Protein AF-A0AAV5ZKN7-F1 (afdb_monomer)

Radius of gyration: 12.27 Å; Cα contacts (8 Å, |Δi|>4): 38; chains: 1; bounding box: 23×16×40 Å

Nearest PDB structures (foldseek):
  7n0e-assembly1_B  TM=8.845E-01  e=3.592E-01  Pseudomonas aeruginosa
  1vr6-assembly1_C  TM=6.111E-01  e=2.466E+00  Thermotoga maritima
  3we3-assembly2_B  TM=5.051E-01  e=4.687E+00  Homo sapiens
  3we3-assembly1_A  TM=4.801E-01  e=6.890E+00  Homo sapiens

pLDDT: mean 94.15, std 6.79, range [63.78, 97.62]

Secondary structure (DSSP, 8-state):
-HHHHHHHHHHTT-EEEEEEETTTEEEEEEE------

Mean predicted aligned error: 3.4 Å

Structure (mmCIF, N/CA/C/O backbone):
data_AF-A0AAV5ZKN7-F1
#
_entry.id   AF-A0AAV5ZKN7-F1
#
loop_
_atom_site.group_PDB
_atom_site.id
_atom_site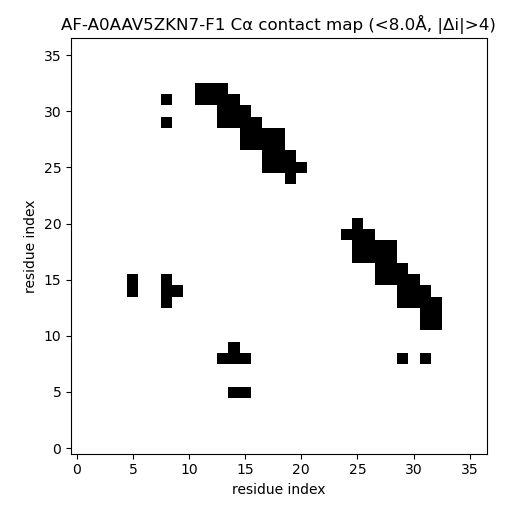.type_symbol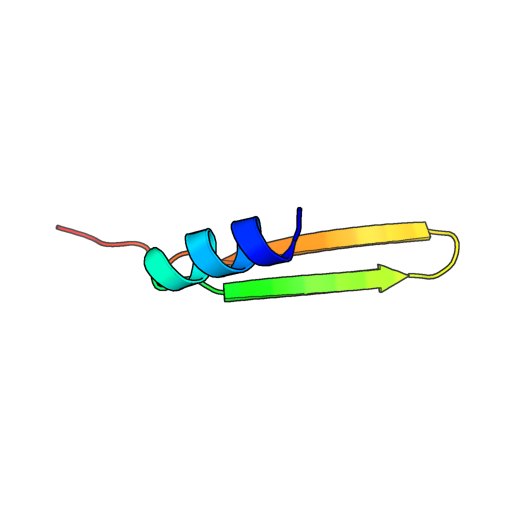
_atom_site.label_atom_id
_atom_site.label_alt_id
_atom_site.label_comp_id
_atom_site.label_asym_id
_atom_site.label_entity_id
_atom_site.label_seq_id
_atom_site.pdbx_PDB_ins_code
_atom_site.Cartn_x
_atom_site.Cartn_y
_atom_site.Cartn_z
_atom_site.occupancy
_atom_site.B_iso_or_equiv
_atom_site.auth_seq_id
_atom_site.auth_comp_id
_atom_site.auth_asym_id
_atom_site.auth_atom_id
_atom_site.pdbx_PDB_model_num
ATOM 1 N N . GLY A 1 1 ? -6.751 -9.345 -5.936 1.00 84.69 1 GLY A N 1
ATOM 2 C CA . GLY A 1 1 ? -5.609 -8.911 -5.109 1.00 84.69 1 GLY A CA 1
ATOM 3 C C . GLY A 1 1 ? -5.788 -7.480 -4.653 1.00 84.69 1 GLY A C 1
ATOM 4 O O . GLY A 1 1 ? -6.302 -7.267 -3.566 1.00 84.69 1 GLY A O 1
ATOM 5 N N . LEU A 1 2 ? -5.462 -6.511 -5.515 1.00 92.25 2 LEU A N 1
ATOM 6 C CA . LEU A 1 2 ? -5.3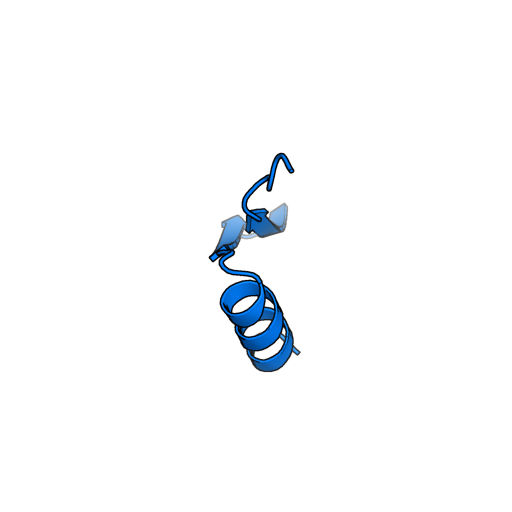91 -5.090 -5.147 1.00 92.25 2 LEU A CA 1
ATOM 7 C C . LEU A 1 2 ? -6.692 -4.496 -4.584 1.00 92.25 2 LEU A C 1
ATOM 9 O O . LEU A 1 2 ? -6.629 -3.700 -3.658 1.00 92.25 2 LEU A O 1
ATOM 13 N N . ALA A 1 3 ? -7.860 -4.906 -5.086 1.00 93.12 3 ALA A N 1
ATOM 14 C CA . ALA A 1 3 ? -9.142 -4.440 -4.553 1.00 93.12 3 ALA A CA 1
ATOM 15 C C . ALA A 1 3 ? -9.330 -4.809 -3.069 1.00 93.12 3 ALA A C 1
ATOM 17 O O . ALA A 1 3 ? -9.735 -3.967 -2.280 1.00 93.12 3 ALA A O 1
ATOM 18 N N . ILE A 1 4 ? -8.954 -6.033 -2.679 1.00 97.00 4 ILE A N 1
ATOM 19 C CA . ILE A 1 4 ? -9.035 -6.498 -1.286 1.00 97.00 4 ILE A CA 1
ATOM 20 C C . ILE A 1 4 ? -8.043 -5.715 -0.423 1.00 97.00 4 ILE A C 1
ATOM 22 O O . ILE A 1 4 ? -8.408 -5.204 0.629 1.00 97.00 4 ILE A O 1
ATOM 26 N N . THR A 1 5 ? -6.801 -5.569 -0.892 1.00 96.31 5 THR A N 1
ATOM 27 C CA . THR A 1 5 ? -5.777 -4.776 -0.199 1.00 96.31 5 THR A CA 1
ATOM 28 C C . THR A 1 5 ? -6.229 -3.332 0.003 1.00 96.31 5 THR A C 1
ATOM 30 O O . THR A 1 5 ? -6.083 -2.801 1.097 1.00 96.31 5 THR A O 1
ATOM 33 N N . LYS A 1 6 ? -6.830 -2.714 -1.020 1.00 95.94 6 LYS A N 1
ATOM 34 C CA . LYS A 1 6 ? -7.377 -1.359 -0.937 1.00 95.94 6 LYS A CA 1
ATOM 35 C C . LYS A 1 6 ? -8.462 -1.264 0.133 1.00 95.94 6 LYS A C 1
ATOM 37 O O . LYS A 1 6 ? -8.354 -0.402 0.996 1.00 95.94 6 LYS A O 1
ATOM 42 N N . SER A 1 7 ? -9.432 -2.180 0.138 1.00 97.62 7 SER A N 1
ATOM 43 C CA . SER A 1 7 ? -10.484 -2.200 1.162 1.00 97.62 7 SER A CA 1
ATOM 44 C C . SER A 1 7 ? -9.928 -2.373 2.577 1.00 97.62 7 SER A C 1
ATOM 46 O O . SER A 1 7 ? -10.406 -1.719 3.497 1.00 97.62 7 SER A O 1
ATOM 48 N N . ILE A 1 8 ? -8.901 -3.212 2.760 1.00 97.25 8 ILE A N 1
ATOM 49 C CA . ILE A 1 8 ? -8.227 -3.371 4.058 1.00 97.25 8 ILE A CA 1
ATOM 50 C C . ILE A 1 8 ? -7.568 -2.055 4.470 1.00 97.25 8 ILE A C 1
ATOM 52 O O . ILE A 1 8 ? -7.800 -1.583 5.576 1.00 97.25 8 ILE A O 1
ATOM 56 N N . VAL A 1 9 ? -6.771 -1.444 3.595 1.00 97.06 9 VAL A N 1
ATOM 57 C CA . VAL A 1 9 ? -6.065 -0.191 3.897 1.00 97.06 9 VAL A CA 1
ATOM 58 C C . VAL A 1 9 ? -7.047 0.935 4.235 1.00 97.06 9 VAL A C 1
ATOM 60 O O . VAL A 1 9 ? -6.855 1.625 5.233 1.00 97.06 9 VAL A O 1
ATOM 63 N N . GLU A 1 10 ? -8.132 1.071 3.472 1.00 96.75 10 GLU A N 1
ATOM 64 C CA . GLU A 1 10 ? -9.190 2.057 3.727 1.00 96.75 10 GLU A CA 1
ATOM 65 C C . GLU A 1 10 ? -9.908 1.804 5.062 1.00 96.75 10 GLU A C 1
ATOM 67 O O . GLU A 1 10 ? -10.150 2.747 5.813 1.00 96.75 10 GLU A O 1
ATOM 72 N N . ALA A 1 11 ? -10.182 0.541 5.408 1.00 97.25 11 ALA A N 1
ATOM 73 C CA . ALA A 1 11 ? -10.790 0.180 6.691 1.00 97.25 11 ALA A CA 1
ATOM 74 C C . ALA A 1 11 ? -9.905 0.535 7.903 1.00 97.25 11 ALA A C 1
ATOM 76 O O . ALA A 1 11 ? -10.427 0.768 8.990 1.00 97.25 11 ALA A O 1
ATOM 77 N N . HIS A 1 12 ? -8.584 0.620 7.717 1.00 96.12 12 HIS A N 1
ATOM 78 C CA . HIS A 1 12 ? -7.631 1.069 8.740 1.00 96.12 12 HIS A CA 1
ATOM 79 C C . HIS A 1 12 ? -7.374 2.590 8.689 1.00 96.12 12 HIS A C 1
ATOM 81 O O . HIS A 1 12 ? -6.424 3.078 9.298 1.00 96.12 12 HIS A O 1
ATOM 87 N N . GLY A 1 13 ? -8.185 3.351 7.943 1.00 96.56 13 GLY A N 1
ATOM 88 C CA . GLY A 1 13 ? -8.024 4.802 7.779 1.00 96.56 13 GLY A CA 1
ATOM 89 C C . GLY A 1 13 ? -6.800 5.204 6.952 1.00 96.56 13 GLY A C 1
ATOM 90 O O . GLY A 1 13 ? -6.375 6.359 6.990 1.00 96.56 13 GLY A O 1
ATOM 91 N N . GLY A 1 14 ? -6.207 4.251 6.236 1.00 96.62 14 GLY A N 1
ATOM 92 C CA . GLY A 1 14 ? -5.021 4.448 5.423 1.00 96.62 14 GLY A CA 1
ATOM 93 C C . GLY A 1 14 ? -5.305 4.767 3.961 1.00 96.62 14 GLY A C 1
ATOM 94 O O . GLY A 1 14 ? -6.449 4.870 3.515 1.00 96.62 14 GLY A O 1
ATOM 95 N N . ARG A 1 15 ? -4.225 4.887 3.186 1.00 97.12 15 ARG A N 1
ATOM 96 C CA . ARG A 1 15 ? -4.249 5.077 1.729 1.00 97.12 15 ARG A CA 1
ATOM 97 C C . ARG A 1 15 ? -3.248 4.156 1.039 1.00 97.12 15 ARG A C 1
ATOM 99 O O . ARG A 1 15 ? -2.205 3.831 1.597 1.00 97.12 15 ARG A O 1
ATOM 106 N N . ILE A 1 16 ? -3.572 3.742 -0.185 1.00 96.50 16 ILE A N 1
ATOM 107 C CA . ILE A 1 16 ? -2.681 2.969 -1.057 1.00 96.50 16 ILE A CA 1
ATOM 108 C C . ILE A 1 16 ? -2.543 3.669 -2.408 1.00 96.50 16 ILE A C 1
ATOM 110 O O . ILE A 1 16 ? -3.537 4.110 -2.990 1.00 96.50 16 ILE A O 1
ATOM 114 N N . ARG A 1 17 ? -1.313 3.755 -2.916 1.00 95.81 17 ARG A N 1
ATOM 115 C CA . ARG A 1 17 ? -0.987 4.318 -4.233 1.00 95.81 17 ARG A CA 1
ATOM 116 C C . ARG A 1 17 ? 0.057 3.461 -4.941 1.00 95.81 17 ARG A C 1
ATOM 118 O O . ARG A 1 17 ? 0.758 2.672 -4.311 1.00 95.81 17 ARG A O 1
ATOM 125 N N . VAL A 1 18 ? 0.132 3.605 -6.259 1.00 95.75 18 VAL A N 1
ATOM 126 C CA . VAL A 1 18 ? 1.033 2.829 -7.113 1.00 95.75 18 VAL A CA 1
ATOM 127 C C . VAL A 1 18 ? 1.927 3.786 -7.877 1.00 95.75 18 VAL A C 1
ATOM 129 O O . VAL A 1 18 ? 1.440 4.719 -8.512 1.00 95.75 18 VAL A O 1
ATOM 132 N N . GLU A 1 19 ? 3.224 3.536 -7.817 1.00 96.62 19 GLU A N 1
ATOM 133 C CA . GLU A 1 19 ? 4.232 4.190 -8.638 1.00 96.62 19 GLU A CA 1
ATOM 134 C C . GLU A 1 19 ? 4.789 3.132 -9.588 1.00 96.62 19 GLU A C 1
ATOM 136 O O . GLU A 1 19 ? 5.211 2.066 -9.147 1.00 96.62 19 GLU A O 1
ATOM 141 N N . SER A 1 20 ? 4.767 3.379 -10.895 1.00 95.75 20 SER A N 1
ATO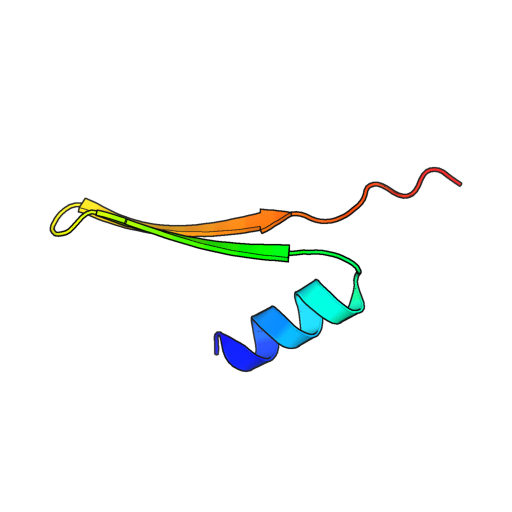M 142 C CA . SER A 1 20 ? 5.310 2.434 -11.870 1.00 95.75 20 SER A CA 1
ATOM 143 C C . SER A 1 20 ? 6.231 3.154 -12.830 1.00 95.75 20 SER A C 1
ATOM 145 O O . SER A 1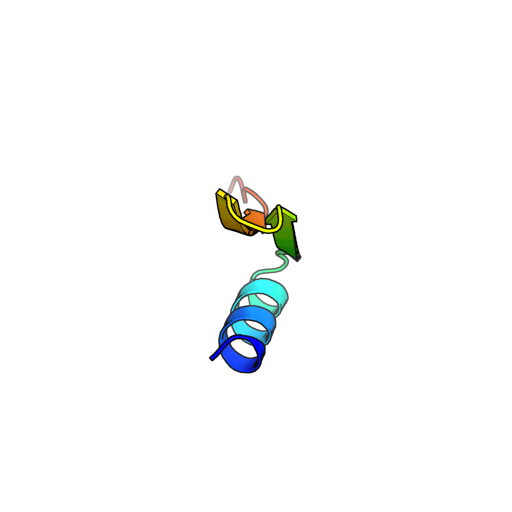 20 ? 5.882 4.212 -13.351 1.00 95.75 20 SER A O 1
ATOM 147 N N . ILE A 1 21 ? 7.388 2.551 -13.075 1.00 96.00 21 ILE A N 1
ATOM 148 C CA . ILE A 1 21 ? 8.357 3.007 -14.062 1.00 96.00 21 ILE A CA 1
ATOM 149 C C . ILE A 1 21 ? 8.501 1.876 -15.075 1.00 96.00 21 ILE A C 1
ATOM 151 O O . ILE A 1 21 ? 8.899 0.760 -14.732 1.00 96.00 21 ILE A O 1
ATOM 155 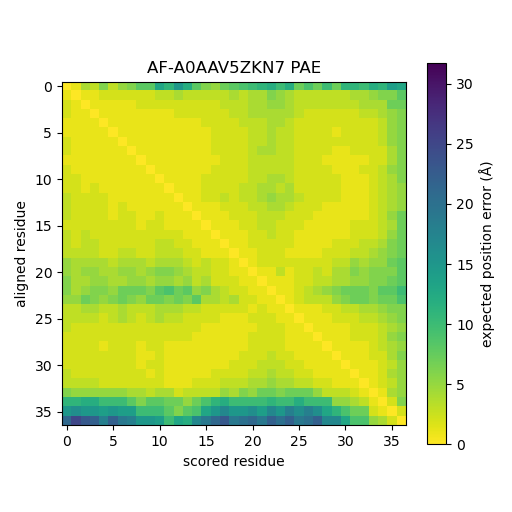N N . GLU A 1 22 ? 8.134 2.153 -16.324 1.00 95.31 22 GLU A N 1
ATOM 156 C CA . GLU A 1 22 ? 8.227 1.176 -17.406 1.00 95.31 22 GLU A CA 1
ATOM 157 C C . GLU A 1 22 ? 9.662 0.643 -17.524 1.00 95.31 22 GLU A C 1
ATOM 159 O O . GLU A 1 22 ? 10.629 1.400 -17.490 1.00 95.31 22 GLU A O 1
ATOM 164 N N . GLY A 1 23 ? 9.807 -0.681 -17.583 1.00 96.25 23 GLY A N 1
ATOM 165 C CA . GLY A 1 23 ? 11.111 -1.348 -17.633 1.00 96.25 23 GLY A CA 1
ATOM 166 C C . GLY A 1 23 ? 11.898 -1.397 -16.313 1.00 96.25 23 GLY A C 1
ATOM 167 O O . GLY A 1 23 ? 12.855 -2.162 -16.240 1.00 96.25 23 GLY A O 1
ATOM 168 N N . ALA A 1 24 ? 11.501 -0.663 -15.265 1.00 96.31 24 ALA A N 1
ATOM 169 C CA . ALA A 1 24 ? 12.160 -0.696 -13.948 1.00 96.31 24 ALA A CA 1
ATOM 170 C C . ALA A 1 24 ? 11.304 -1.343 -12.845 1.00 96.31 24 ALA A C 1
ATOM 172 O O . ALA A 1 24 ? 11.838 -1.777 -11.825 1.00 96.31 24 ALA A O 1
ATOM 173 N N . GLY A 1 25 ? 9.990 -1.447 -13.062 1.00 96.69 25 GLY A N 1
ATOM 174 C CA . GLY A 1 25 ? 9.065 -2.165 -12.190 1.00 96.69 25 GLY A CA 1
ATOM 175 C C . GLY A 1 25 ? 7.993 -1.274 -11.569 1.00 96.69 25 GLY A C 1
ATOM 176 O O . GLY A 1 25 ? 7.715 -0.163 -12.026 1.00 96.69 25 GLY A O 1
ATOM 177 N N . THR A 1 26 ? 7.360 -1.798 -10.523 1.00 96.38 26 THR A N 1
ATOM 178 C CA . THR A 1 26 ? 6.206 -1.179 -9.868 1.00 96.38 26 THR A CA 1
ATOM 179 C C . THR A 1 26 ? 6.371 -1.230 -8.355 1.00 96.38 26 THR A C 1
ATOM 181 O O . THR A 1 26 ? 6.654 -2.285 -7.789 1.00 96.38 26 THR A O 1
ATOM 184 N N . THR A 1 27 ? 6.124 -0.100 -7.702 1.00 96.88 27 THR A N 1
ATOM 185 C CA . THR A 1 27 ? 6.137 0.071 -6.252 1.00 96.88 27 THR A CA 1
ATOM 186 C C . THR A 1 27 ? 4.724 0.364 -5.763 1.00 96.88 27 THR A C 1
ATOM 188 O O . THR A 1 27 ? 4.049 1.273 -6.247 1.00 96.88 27 THR A O 1
ATOM 191 N N . PHE A 1 28 ? 4.276 -0.396 -4.767 1.00 96.31 28 PHE A N 1
ATOM 192 C CA . PHE A 1 28 ? 3.027 -0.141 -4.056 1.00 96.31 28 PHE A CA 1
ATOM 193 C C . PHE A 1 28 ? 3.353 0.534 -2.729 1.00 96.31 28 PHE A C 1
ATOM 195 O O . PHE A 1 28 ? 4.123 -0.002 -1.934 1.00 96.31 28 PHE A O 1
ATOM 202 N N . VAL A 1 29 ? 2.761 1.699 -2.487 1.00 97.19 29 VAL A N 1
ATOM 203 C CA . VAL A 1 29 ? 2.979 2.484 -1.269 1.00 97.19 29 VAL A CA 1
ATOM 204 C C . VAL A 1 29 ? 1.699 2.471 -0.448 1.00 97.19 29 VAL A C 1
ATOM 206 O O . VAL A 1 29 ? 0.636 2.830 -0.956 1.00 97.19 29 VAL A O 1
ATOM 209 N N . VAL A 1 30 ? 1.807 2.047 0.811 1.00 97.38 30 VAL A N 1
ATOM 210 C CA . VAL A 1 30 ? 0.712 2.0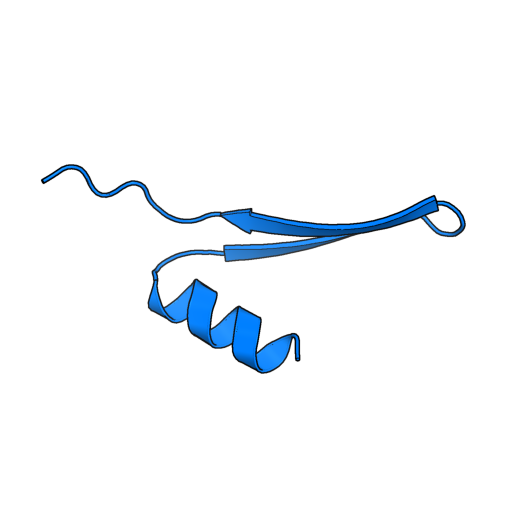15 1.788 1.00 97.38 30 VAL A CA 1
ATOM 211 C C . VAL A 1 30 ? 1.051 2.960 2.933 1.00 97.38 30 VAL A C 1
ATOM 213 O O . VAL A 1 30 ? 2.125 2.871 3.519 1.00 97.38 30 VAL A O 1
ATOM 216 N N . GLU A 1 31 ? 0.118 3.843 3.260 1.00 97.38 31 GLU A N 1
ATOM 217 C CA . GLU A 1 31 ? 0.231 4.824 4.335 1.0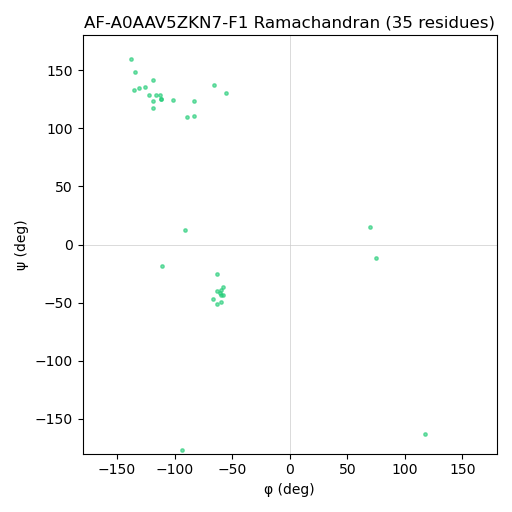0 97.38 31 GLU A CA 1
ATOM 218 C C . GLU A 1 31 ? -0.877 4.550 5.353 1.00 97.38 31 GLU A C 1
ATOM 220 O O . GLU A 1 31 ? -2.053 4.530 4.990 1.00 97.38 31 GLU A O 1
ATOM 225 N N . LEU A 1 32 ? -0.513 4.333 6.617 1.00 96.94 32 LEU A N 1
ATOM 226 C CA . LEU A 1 32 ? -1.455 4.106 7.715 1.00 96.94 32 LEU A CA 1
ATOM 227 C C . LEU A 1 32 ? -1.289 5.205 8.776 1.00 96.94 32 LEU A C 1
ATOM 229 O O . LEU A 1 32 ? -0.156 5.614 9.045 1.00 96.94 32 LEU A O 1
ATOM 233 N N . PRO A 1 33 ? -2.383 5.688 9.389 1.00 95.62 33 PRO A N 1
ATOM 234 C CA . PRO A 1 33 ? -2.299 6.643 10.484 1.00 95.62 33 PRO A CA 1
ATOM 235 C C . PRO A 1 33 ? -1.642 6.001 11.712 1.00 95.62 33 PRO A C 1
ATOM 237 O O . PRO A 1 33 ? -1.960 4.878 12.095 1.00 95.62 33 PRO A O 1
ATOM 240 N N . ILE A 1 34 ? -0.744 6.741 12.360 1.00 94.12 34 ILE A N 1
ATOM 241 C CA . ILE A 1 34 ? -0.197 6.377 13.669 1.00 94.12 34 ILE A CA 1
ATOM 242 C C . ILE A 1 34 ? -1.173 6.827 14.756 1.00 94.12 34 ILE A C 1
ATOM 244 O O . ILE A 1 34 ? -1.355 8.020 14.985 1.00 94.12 34 ILE A O 1
ATOM 248 N N . THR A 1 35 ? -1.823 5.875 15.422 1.00 85.44 35 THR A N 1
ATOM 249 C CA . THR A 1 35 ? -2.685 6.170 16.570 1.00 85.44 35 THR A CA 1
ATOM 250 C C . THR A 1 35 ? -1.851 6.130 17.846 1.00 85.44 35 THR A C 1
ATOM 252 O O . THR A 1 35 ? -1.408 5.068 18.273 1.00 85.44 35 THR A O 1
ATOM 255 N N . THR A 1 36 ? -1.625 7.288 18.458 1.00 73.44 36 THR A N 1
ATOM 256 C CA . THR A 1 36 ? -1.168 7.379 19.850 1.00 73.44 36 THR A CA 1
ATOM 257 C C . THR A 1 36 ? -2.376 7.272 20.774 1.00 73.44 36 THR A C 1
ATOM 259 O O . THR A 1 36 ? -3.327 8.040 20.617 1.00 73.44 36 THR A O 1
ATOM 262 N N . SER A 1 37 ? -2.341 6.294 21.684 1.00 63.78 37 SER A N 1
ATOM 263 C CA . SER A 1 37 ? -3.298 6.151 22.788 1.00 63.78 37 SER A CA 1
ATOM 264 C C . SER A 1 37 ? -3.062 7.179 23.886 1.00 63.78 37 SER A C 1
ATOM 266 O O . SER A 1 37 ? -1.927 7.697 23.980 1.00 63.78 37 SER A O 1
#

Sequence (37 aa):
GLAITKSIVEAHGGRIRVESIEGAGTTFVVELPITTS

Foldse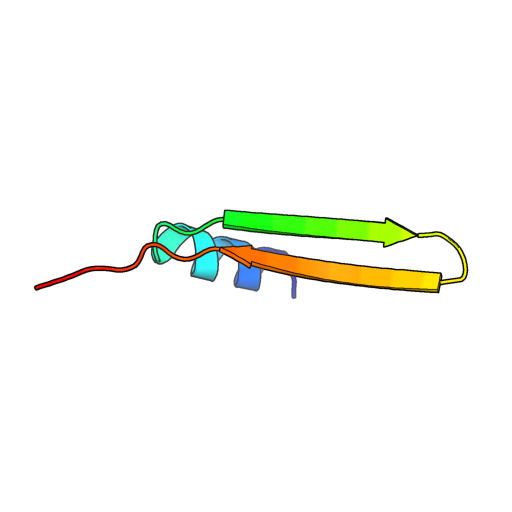ek 3Di:
DVVVVQVVLVVQVKHWDKDADPPPGIDIDIGGDDDDD

Solvent-accessible surface area (backbone atoms only — not comparable to full-atom values): 2453 Å² total; per-residue (Å²): 111,69,70,60,53,46,54,53,36,48,75,61,68,24,48,74,50,77,50,73,45,90,98,78,49,76,46,80,49,77,48,67,71,84,81,83,130